Protein AF-A0A6V8CB81-F1 (afdb_monomer_lite)

Foldseek 3Di:
DPDQLVVVVVVVVVVVVVVCQQQDPPHVNDVADAAAEEEACAQRDDPPVSVLRRNVCLVVCCVPPPVSPPPPRYDYDYPPDVVSVVVVVVVSVD

Sequence (94 aa):
MNSGSEGMTVGMRICDVNALHMTGPGGRHEGKPTRMLAIERAFHGRTDRPAQISHSCKDGYDRNLNTFQGRENLALIPANDVDALRAAFAQADA

Structure (mmCIF, N/CA/C/O backbone):
data_AF-A0A6V8CB81-F1
#
_entry.id   AF-A0A6V8CB81-F1
#
loop_
_atom_site.group_PDB
_atom_site.id
_atom_site.type_symbol
_atom_site.label_atom_id
_atom_site.label_alt_id
_atom_site.label_comp_id
_atom_site.label_asym_id
_atom_site.label_entity_id
_atom_site.label_seq_id
_atom_site.pdbx_PDB_ins_code
_atom_site.Cartn_x
_atom_site.Cartn_y
_atom_site.Cartn_z
_atom_site.occupancy
_atom_site.B_iso_or_equiv
_atom_site.auth_seq_id
_atom_site.auth_comp_id
_atom_site.auth_asym_id
_atom_site.auth_atom_id
_atom_site.pdbx_PDB_model_num
ATOM 1 N N . MET A 1 1 ? 4.853 20.205 -2.884 1.00 86.12 1 MET A N 1
ATOM 2 C CA . MET A 1 1 ? 5.130 18.798 -3.236 1.00 86.12 1 MET A CA 1
ATOM 3 C C . MET A 1 1 ? 6.077 18.850 -4.401 1.00 86.12 1 MET A C 1
ATOM 5 O O . MET A 1 1 ? 5.743 19.469 -5.400 1.00 86.12 1 MET A O 1
ATOM 9 N 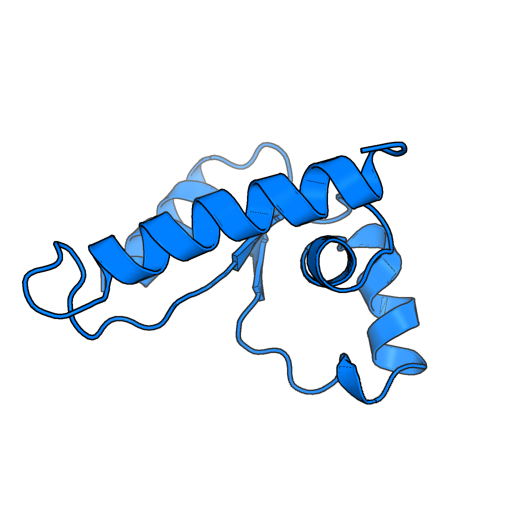N . ASN A 1 2 ? 7.260 18.292 -4.221 1.00 96.50 2 ASN A N 1
ATOM 10 C CA . ASN A 1 2 ? 8.449 18.552 -5.023 1.00 96.50 2 ASN A CA 1
ATOM 11 C C . ASN A 1 2 ? 8.951 17.272 -5.718 1.00 96.50 2 ASN A C 1
ATOM 13 O O . ASN A 1 2 ? 9.927 17.315 -6.458 1.00 96.50 2 ASN A O 1
ATOM 17 N N . SER A 1 3 ? 8.300 16.124 -5.487 1.00 97.75 3 SER A N 1
ATOM 18 C CA . SER A 1 3 ? 8.608 14.849 -6.144 1.00 97.75 3 SER A CA 1
ATOM 19 C C . SER A 1 3 ? 7.379 13.942 -6.262 1.00 97.75 3 SER A C 1
ATOM 21 O O . SER A 1 3 ? 6.389 14.121 -5.550 1.00 97.75 3 SER A O 1
ATOM 23 N N . GLY A 1 4 ? 7.461 12.912 -7.112 1.00 97.50 4 GLY A N 1
ATOM 24 C CA . GLY A 1 4 ? 6.415 11.885 -7.219 1.00 97.50 4 GLY A CA 1
ATOM 25 C C . GLY A 1 4 ? 6.203 11.088 -5.925 1.00 97.50 4 GLY A C 1
ATOM 26 O O . GLY A 1 4 ? 5.071 10.747 -5.594 1.00 97.50 4 GLY A O 1
ATOM 27 N N . SER A 1 5 ? 7.263 10.859 -5.141 1.00 97.19 5 SER A N 1
ATOM 28 C CA . SER A 1 5 ? 7.160 10.165 -3.848 1.00 97.19 5 SER A CA 1
ATOM 29 C C . SER A 1 5 ? 6.443 11.026 -2.801 1.00 97.19 5 SER A C 1
ATOM 31 O O . SER A 1 5 ? 5.606 10.539 -2.043 1.00 97.19 5 SER A O 1
ATOM 33 N N . GLU A 1 6 ? 6.706 12.333 -2.779 1.00 97.75 6 GLU A N 1
ATOM 34 C CA . GLU A 1 6 ? 5.912 13.257 -1.962 1.00 97.75 6 GLU A CA 1
ATOM 35 C C . GLU A 1 6 ? 4.458 13.273 -2.451 1.00 97.75 6 GLU A C 1
ATOM 37 O O . GLU A 1 6 ? 3.558 13.098 -1.633 1.00 97.75 6 GLU A O 1
ATOM 42 N N . GLY A 1 7 ? 4.259 13.331 -3.779 1.00 97.94 7 GLY A N 1
ATOM 43 C CA . GLY A 1 7 ? 3.023 13.019 -4.518 1.00 97.94 7 GLY A CA 1
ATOM 44 C C . GLY A 1 7 ? 2.175 11.937 -3.861 1.00 97.94 7 GLY A C 1
ATOM 45 O O . GLY A 1 7 ? 1.092 12.179 -3.321 1.00 97.94 7 GLY A O 1
ATOM 46 N N . MET A 1 8 ? 2.731 10.732 -3.867 1.00 97.75 8 MET A N 1
ATOM 47 C CA . MET A 1 8 ? 2.088 9.546 -3.322 1.00 97.75 8 MET A CA 1
ATOM 48 C C . MET A 1 8 ? 1.894 9.617 -1.807 1.00 97.75 8 MET A C 1
ATOM 50 O O . MET A 1 8 ? 0.908 9.093 -1.299 1.00 97.75 8 MET A O 1
ATOM 54 N N . THR A 1 9 ? 2.766 10.312 -1.074 1.00 97.31 9 THR A N 1
ATOM 55 C CA . THR A 1 9 ? 2.608 10.491 0.377 1.00 97.31 9 THR A CA 1
ATOM 56 C C . THR A 1 9 ? 1.318 11.245 0.710 1.00 97.31 9 THR A C 1
ATOM 58 O O . THR A 1 9 ? 0.596 10.837 1.620 1.00 97.31 9 THR A O 1
ATOM 61 N N . VAL A 1 10 ? 0.989 12.313 -0.026 1.00 97.81 10 VAL A N 1
ATOM 62 C CA . VAL A 1 10 ? -0.281 13.035 0.173 1.00 97.81 10 VAL A CA 1
ATOM 63 C C . VAL A 1 10 ? -1.466 12.238 -0.354 1.00 97.81 10 VAL A C 1
ATOM 65 O O . VAL A 1 10 ? -2.463 12.141 0.355 1.00 97.81 10 VAL A O 1
ATOM 68 N N . GLY A 1 11 ? -1.353 11.614 -1.531 1.00 97.50 11 GLY A N 1
ATOM 69 C CA . GLY A 1 11 ? -2.423 10.768 -2.072 1.00 97.50 11 GLY A CA 1
ATOM 70 C C . GLY A 1 11 ? -2.843 9.672 -1.089 1.00 97.50 11 GLY A C 1
ATOM 71 O O . GLY A 1 11 ? -4.023 9.518 -0.792 1.00 97.50 11 GLY A O 1
ATOM 72 N N . MET A 1 12 ? -1.871 8.992 -0.476 1.00 97.25 12 MET A N 1
ATOM 73 C CA . MET A 1 12 ? -2.144 7.975 0.541 1.00 97.25 12 MET A CA 1
ATOM 74 C C . MET A 1 12 ? -2.789 8.547 1.807 1.00 97.25 12 MET A C 1
ATOM 76 O O . MET A 1 12 ? -3.623 7.870 2.393 1.00 97.25 12 MET A O 1
ATOM 80 N N . ARG A 1 13 ? -2.459 9.776 2.230 1.00 97.44 13 ARG A N 1
ATOM 81 C CA . ARG A 1 13 ? -3.139 10.427 3.370 1.00 97.44 13 ARG A CA 1
ATOM 82 C C . ARG A 1 13 ? -4.601 10.738 3.061 1.00 97.44 13 ARG A C 1
ATOM 84 O O . ARG A 1 13 ? -5.446 10.553 3.925 1.00 97.44 13 ARG A O 1
ATOM 91 N N . ILE A 1 14 ? -4.901 11.178 1.840 1.00 98.25 14 ILE A N 1
ATOM 92 C CA . ILE A 1 14 ? -6.282 11.419 1.403 1.00 98.25 14 ILE A CA 1
ATOM 93 C C . ILE A 1 14 ? -7.072 10.101 1.411 1.00 98.25 14 ILE A C 1
ATOM 95 O O . ILE A 1 14 ? -8.170 10.051 1.962 1.00 98.25 14 ILE A O 1
ATOM 99 N N . CYS A 1 15 ? -6.494 9.019 0.878 1.00 97.62 15 CYS A N 1
ATOM 100 C CA . CYS A 1 15 ? -7.111 7.691 0.935 1.00 97.62 15 CYS A CA 1
ATOM 101 C C . CYS A 1 15 ? -7.323 7.203 2.377 1.00 97.62 15 CYS A C 1
ATOM 103 O O . CYS A 1 15 ? -8.354 6.604 2.664 1.00 97.62 15 CYS A O 1
ATOM 105 N N . ASP A 1 16 ? -6.381 7.477 3.281 1.00 97.12 16 ASP A N 1
ATOM 106 C CA . ASP A 1 16 ? -6.451 7.080 4.694 1.00 97.12 16 ASP A CA 1
ATOM 107 C C . ASP A 1 16 ? -7.566 7.816 5.456 1.00 97.12 16 ASP A C 1
ATOM 109 O O . ASP A 1 16 ? -8.284 7.207 6.243 1.00 97.12 16 ASP A O 1
ATOM 113 N N . VAL A 1 17 ? -7.789 9.105 5.161 1.00 98.38 17 VAL A N 1
ATOM 114 C CA . VAL A 1 17 ? -8.948 9.858 5.684 1.00 98.38 17 VAL A CA 1
ATOM 115 C C . VAL A 1 17 ? -10.257 9.219 5.225 1.00 98.38 17 VAL A C 1
ATOM 117 O O . VAL A 1 17 ? -11.173 9.037 6.025 1.00 98.38 17 VAL A O 1
ATOM 120 N N . ASN A 1 18 ? -10.348 8.834 3.950 1.00 98.00 18 ASN A N 1
ATOM 121 C CA . ASN A 1 18 ? -11.531 8.136 3.461 1.00 98.00 18 ASN A CA 1
ATOM 122 C C . ASN A 1 18 ? -11.693 6.761 4.127 1.00 98.00 18 ASN A C 1
ATOM 124 O O . ASN A 1 18 ? -12.801 6.407 4.512 1.00 98.00 18 ASN A O 1
ATOM 128 N N . ALA A 1 19 ? -10.606 6.006 4.307 1.00 97.12 19 ALA A N 1
ATOM 129 C CA . ALA A 1 19 ? -10.645 4.727 5.008 1.00 97.12 19 ALA A CA 1
ATOM 130 C C . ALA A 1 19 ? -11.195 4.890 6.433 1.00 97.12 19 ALA A C 1
ATOM 132 O O . ALA A 1 19 ? -12.103 4.152 6.797 1.00 97.12 19 ALA A O 1
ATOM 133 N N . LEU A 1 20 ? -10.746 5.906 7.182 1.00 97.81 20 LEU A N 1
ATOM 134 C CA . LEU A 1 20 ? -11.269 6.227 8.514 1.00 97.81 20 LEU A CA 1
ATOM 135 C C . LEU A 1 20 ? -12.782 6.484 8.506 1.00 97.81 20 LEU A C 1
ATOM 137 O O . LEU A 1 20 ? -13.490 5.968 9.365 1.00 97.81 20 LEU A O 1
ATOM 141 N N . HIS A 1 21 ? -13.297 7.262 7.550 1.00 98.38 21 HIS A N 1
ATOM 142 C CA . HIS A 1 21 ? -14.742 7.503 7.450 1.00 98.38 21 HIS A CA 1
ATOM 143 C C . HIS A 1 21 ? -15.525 6.236 7.090 1.00 98.38 21 HIS A C 1
ATOM 145 O O . HIS A 1 21 ? -16.656 6.058 7.533 1.00 98.38 21 HIS A O 1
ATOM 151 N N . MET A 1 22 ? -14.936 5.357 6.279 1.00 98.00 22 MET A N 1
ATOM 152 C CA . MET A 1 22 ? -15.591 4.131 5.838 1.00 98.00 22 MET A CA 1
ATOM 153 C C . MET A 1 22 ? -15.589 3.046 6.916 1.00 98.00 22 MET A C 1
ATOM 155 O O . MET A 1 22 ? -16.571 2.313 6.996 1.00 98.00 22 MET A O 1
ATOM 159 N N . THR A 1 23 ? -14.526 2.930 7.718 1.00 97.50 23 THR A N 1
ATOM 160 C CA . THR A 1 23 ? -14.367 1.871 8.734 1.00 97.50 23 THR A CA 1
ATOM 161 C C . THR A 1 23 ? -14.625 2.322 10.171 1.00 97.50 23 THR A C 1
ATOM 163 O O . THR A 1 23 ? -14.710 1.485 11.072 1.00 97.50 23 THR A O 1
ATOM 166 N N . GLY A 1 24 ? -14.767 3.628 10.406 1.00 97.69 24 GLY A N 1
ATOM 167 C CA . GLY A 1 24 ? -15.143 4.192 11.699 1.00 97.69 24 GLY A CA 1
ATOM 168 C C . GLY A 1 24 ? -16.630 4.010 12.044 1.00 97.69 24 GLY A C 1
ATOM 169 O O . GLY A 1 24 ? -17.397 3.484 11.235 1.00 97.69 24 GLY A O 1
ATOM 170 N N . PRO A 1 25 ? -17.051 4.464 13.241 1.00 98.19 25 PRO A N 1
ATOM 171 C CA . PRO A 1 25 ? -18.438 4.372 13.696 1.00 98.19 25 PRO A CA 1
ATOM 172 C C . PRO A 1 25 ? -19.431 5.022 12.721 1.00 98.19 25 PRO A C 1
ATOM 174 O O . PRO A 1 25 ? -19.238 6.162 12.301 1.00 98.19 25 PRO A O 1
ATOM 177 N N . GLY A 1 26 ? -20.500 4.307 12.376 1.00 97.62 26 GLY A N 1
ATOM 178 C CA . GLY A 1 26 ? -21.506 4.691 11.383 1.00 97.62 26 GLY A CA 1
ATOM 179 C C . GLY A 1 26 ? -21.058 4.546 9.922 1.00 97.62 26 GLY A C 1
ATOM 180 O O . GLY A 1 26 ? -21.826 4.878 9.017 1.00 97.62 26 GLY A O 1
ATOM 181 N N . GLY A 1 27 ? -19.829 4.085 9.671 1.00 97.75 27 GLY A N 1
ATOM 182 C CA . GLY A 1 27 ? -19.269 3.897 8.337 1.00 97.75 27 GLY A CA 1
ATOM 183 C C . GLY A 1 27 ? -19.789 2.637 7.642 1.00 97.75 27 GLY A C 1
ATOM 184 O O . GLY A 1 27 ? -20.174 1.656 8.273 1.00 97.75 27 GLY A O 1
ATOM 185 N N . ARG A 1 28 ? -19.763 2.623 6.302 1.00 96.94 28 ARG A N 1
ATOM 186 C CA . ARG A 1 28 ? -20.234 1.477 5.491 1.00 96.94 28 ARG A CA 1
ATOM 187 C C . ARG A 1 28 ? -19.528 0.154 5.832 1.00 96.94 28 ARG A C 1
ATOM 189 O O . ARG A 1 28 ? -20.110 -0.912 5.656 1.00 96.94 28 ARG A O 1
ATOM 196 N N . HIS A 1 29 ? -18.277 0.230 6.265 1.00 96.88 29 HIS A N 1
ATOM 197 C CA . HIS A 1 29 ? -17.412 -0.893 6.612 1.00 96.88 29 HIS A CA 1
ATOM 198 C C . HIS A 1 29 ? -16.986 -0.814 8.086 1.00 96.88 29 HIS A C 1
ATOM 200 O O . HIS A 1 29 ? -15.850 -1.157 8.414 1.00 96.88 29 HIS A O 1
ATOM 206 N N . GLU A 1 30 ? -17.867 -0.311 8.959 1.00 97.69 30 GLU A N 1
ATOM 207 C CA . GLU A 1 30 ? -17.592 -0.129 10.385 1.00 97.69 30 GLU A CA 1
ATOM 208 C C . GLU A 1 30 ? -16.950 -1.375 11.018 1.00 97.69 30 GLU A C 1
ATOM 210 O O . GLU A 1 30 ? -17.406 -2.504 10.830 1.00 97.69 30 GLU A O 1
ATOM 215 N N . GLY A 1 31 ? -15.859 -1.162 11.758 1.00 96.31 31 GLY A N 1
ATOM 216 C CA . GLY A 1 31 ? -15.141 -2.214 12.480 1.00 96.31 31 GLY A CA 1
ATOM 217 C C . GLY A 1 31 ? -14.207 -3.074 11.621 1.00 96.31 31 GLY A C 1
ATOM 218 O O . GLY A 1 31 ? -13.440 -3.864 12.173 1.00 96.31 31 GLY A O 1
ATOM 219 N N . LYS A 1 32 ? -14.211 -2.919 10.291 1.00 95.69 32 LYS A N 1
ATOM 220 C CA . LYS A 1 32 ? -13.288 -3.649 9.413 1.00 95.69 32 LYS A CA 1
ATOM 221 C C . LYS A 1 32 ? -11.861 -3.088 9.476 1.00 95.69 32 LYS A C 1
ATOM 223 O O . LYS A 1 32 ? -11.678 -1.876 9.615 1.00 95.69 32 LYS A O 1
ATOM 228 N N . PRO A 1 33 ? -10.825 -3.937 9.333 1.00 94.06 33 PRO A N 1
ATOM 229 C CA . PRO A 1 33 ? -9.441 -3.479 9.325 1.00 94.06 33 PRO A CA 1
ATOM 230 C C . PRO A 1 33 ? -9.100 -2.710 8.041 1.00 94.06 33 PRO A C 1
ATOM 232 O O . PRO A 1 33 ? -9.524 -3.072 6.945 1.00 94.06 33 PRO A O 1
ATOM 235 N N . THR A 1 34 ? -8.239 -1.699 8.159 1.00 93.31 34 THR A N 1
ATOM 236 C CA . THR A 1 34 ? -7.684 -0.990 6.999 1.00 93.31 34 THR A CA 1
ATOM 237 C C . THR A 1 34 ? -6.541 -1.792 6.371 1.00 93.31 34 THR A C 1
ATOM 239 O O . THR A 1 34 ? -5.604 -2.216 7.053 1.00 93.31 34 THR A O 1
ATOM 242 N N . ARG A 1 35 ? -6.586 -1.969 5.047 1.00 94.25 35 ARG A N 1
ATOM 243 C CA . ARG A 1 35 ? -5.541 -2.619 4.241 1.00 94.25 35 ARG A CA 1
ATOM 244 C C . ARG A 1 35 ? -5.137 -1.725 3.068 1.00 94.25 35 ARG A C 1
ATOM 246 O O . ARG A 1 35 ? -5.919 -0.904 2.597 1.00 94.25 35 ARG A O 1
ATOM 253 N N . MET A 1 36 ? -3.916 -1.909 2.584 1.00 95.75 36 MET A N 1
ATOM 254 C CA . MET A 1 36 ? -3.419 -1.371 1.320 1.00 95.75 36 MET A CA 1
ATOM 255 C C . MET A 1 36 ? -3.401 -2.489 0.280 1.00 95.75 36 MET A C 1
ATOM 257 O O . MET A 1 36 ? -3.075 -3.627 0.605 1.00 95.75 36 MET A O 1
ATOM 261 N N . LEU A 1 37 ? -3.703 -2.154 -0.971 1.00 96.62 37 LEU A N 1
ATOM 262 C CA . LEU A 1 37 ? -3.625 -3.062 -2.110 1.00 96.62 37 LEU A CA 1
ATOM 263 C C . LEU A 1 37 ? -2.691 -2.452 -3.155 1.00 96.62 37 LEU A C 1
ATOM 265 O O . LEU A 1 37 ? -2.838 -1.277 -3.495 1.00 96.62 37 LEU A O 1
ATOM 269 N N . ALA A 1 38 ? -1.738 -3.233 -3.654 1.00 97.56 38 ALA A N 1
ATOM 270 C CA . ALA A 1 38 ? -0.813 -2.795 -4.692 1.00 97.56 38 ALA A CA 1
ATOM 271 C C . ALA A 1 38 ? -0.595 -3.878 -5.750 1.00 97.56 38 ALA A C 1
ATOM 273 O O . ALA A 1 38 ? -0.793 -5.066 -5.506 1.00 97.56 38 ALA A O 1
ATOM 274 N N . ILE A 1 39 ? -0.165 -3.453 -6.935 1.00 98.12 39 ILE A N 1
ATOM 275 C CA . ILE A 1 39 ? 0.185 -4.370 -8.018 1.00 98.12 39 ILE A CA 1
ATOM 276 C C . ILE A 1 39 ? 1.602 -4.900 -7.789 1.00 98.12 39 ILE A C 1
ATOM 278 O O . ILE A 1 39 ? 2.524 -4.161 -7.423 1.00 98.12 39 ILE A O 1
ATOM 282 N N . GLU A 1 40 ? 1.799 -6.186 -8.042 1.00 97.75 40 GLU A N 1
ATOM 283 C CA . GLU A 1 40 ? 3.117 -6.798 -8.046 1.00 97.75 40 GLU A CA 1
ATOM 284 C C . GLU A 1 40 ? 4.073 -6.073 -9.003 1.00 97.75 40 GLU A C 1
ATOM 286 O O . GLU A 1 40 ? 3.754 -5.714 -10.133 1.00 97.75 40 GLU A O 1
ATOM 291 N N . ARG A 1 41 ? 5.299 -5.875 -8.523 1.00 97.00 41 ARG A N 1
ATOM 292 C CA . ARG A 1 41 ? 6.412 -5.177 -9.194 1.00 97.00 41 ARG A CA 1
ATOM 293 C C . ARG A 1 41 ? 6.172 -3.680 -9.426 1.00 97.00 41 ARG A C 1
ATOM 295 O O . ARG A 1 41 ? 7.020 -3.034 -10.037 1.00 97.00 41 ARG A O 1
ATOM 302 N N . ALA A 1 42 ? 5.100 -3.100 -8.884 1.00 97.50 42 ALA A N 1
ATOM 303 C CA . ALA A 1 42 ? 4.874 -1.661 -8.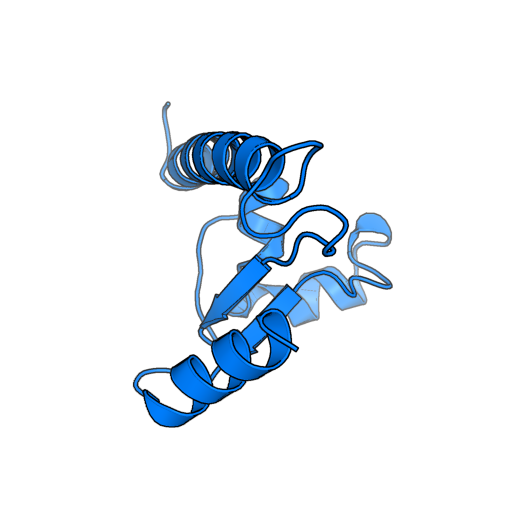940 1.00 97.50 42 ALA A CA 1
ATOM 304 C C . ALA A 1 42 ? 5.939 -0.860 -8.164 1.00 97.50 42 ALA A C 1
ATOM 306 O O . ALA A 1 42 ? 6.613 -1.358 -7.250 1.00 97.50 42 ALA A O 1
ATOM 307 N N . PHE A 1 43 ? 6.080 0.413 -8.533 1.00 98.00 43 PHE A N 1
ATOM 308 C CA . PHE A 1 43 ? 6.930 1.392 -7.861 1.00 98.00 43 PHE A CA 1
ATOM 309 C C . PHE A 1 43 ? 6.152 2.694 -7.659 1.00 98.00 43 PHE A C 1
ATOM 311 O O . PHE A 1 43 ? 5.733 3.323 -8.627 1.00 98.00 43 PHE A O 1
ATOM 318 N N . HIS A 1 44 ? 5.985 3.108 -6.403 1.00 97.56 44 HIS A N 1
ATOM 319 C CA . HIS A 1 44 ? 5.229 4.306 -6.019 1.00 97.56 44 HIS A CA 1
ATOM 320 C C . HIS A 1 44 ? 6.086 5.360 -5.302 1.00 97.56 44 HIS A C 1
ATOM 322 O O . HIS A 1 44 ? 5.591 6.425 -4.943 1.00 97.56 44 HIS A O 1
ATOM 328 N N . GLY A 1 45 ? 7.379 5.099 -5.116 1.00 97.62 45 GLY A N 1
ATOM 329 C CA . GLY A 1 45 ? 8.305 5.998 -4.434 1.00 97.62 45 GLY A CA 1
ATOM 330 C C . GLY A 1 45 ? 8.965 5.346 -3.223 1.00 97.62 45 GLY A C 1
ATOM 331 O O . GLY A 1 45 ? 8.751 4.174 -2.931 1.00 97.62 45 GLY A O 1
ATOM 332 N N . ARG A 1 46 ? 9.819 6.110 -2.539 1.00 96.69 46 ARG A N 1
ATOM 333 C CA . ARG A 1 46 ? 10.677 5.611 -1.447 1.00 96.69 46 ARG A CA 1
ATOM 334 C C . ARG A 1 46 ? 10.553 6.392 -0.143 1.00 96.69 46 ARG A C 1
ATOM 336 O O . ARG A 1 46 ? 11.190 6.030 0.838 1.00 96.69 46 ARG A O 1
ATOM 343 N N . THR A 1 47 ? 9.756 7.458 -0.118 1.00 95.50 47 THR A N 1
ATOM 344 C CA . THR A 1 47 ? 9.314 8.043 1.153 1.00 95.50 47 THR A CA 1
ATOM 345 C C . THR A 1 47 ? 8.485 7.006 1.909 1.00 95.50 47 THR A C 1
ATOM 347 O O . THR A 1 47 ? 7.896 6.119 1.293 1.00 95.50 47 THR A O 1
ATOM 350 N N . ASP A 1 48 ? 8.451 7.111 3.236 1.00 92.56 48 ASP A N 1
ATOM 351 C CA . ASP A 1 48 ? 7.983 6.036 4.120 1.00 92.56 48 ASP A CA 1
ATOM 352 C C . ASP A 1 48 ? 6.625 5.431 3.713 1.00 92.56 48 ASP A C 1
ATOM 354 O O . ASP A 1 48 ? 6.534 4.231 3.475 1.00 92.56 48 ASP A O 1
ATOM 358 N N . ARG A 1 49 ? 5.588 6.256 3.501 1.00 93.25 49 ARG A N 1
ATOM 359 C CA . ARG A 1 49 ? 4.264 5.767 3.073 1.00 93.25 49 ARG A CA 1
ATOM 360 C C . ARG A 1 49 ? 4.270 5.106 1.682 1.0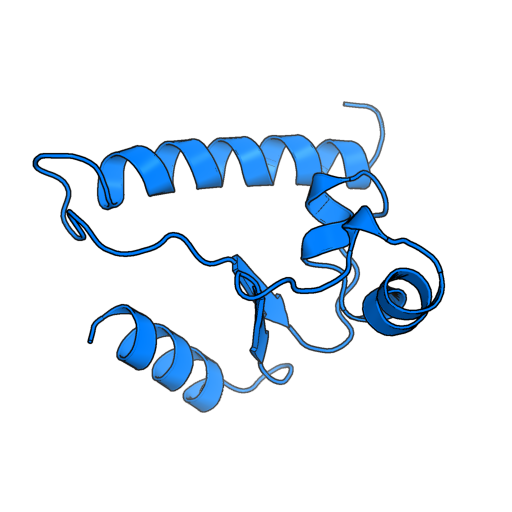0 93.25 49 ARG A C 1
ATOM 362 O O . ARG A 1 49 ? 3.850 3.957 1.591 1.00 93.25 49 ARG A O 1
ATOM 369 N N . PRO A 1 50 ? 4.754 5.749 0.604 1.00 96.50 50 PRO A N 1
ATOM 370 C CA . PRO A 1 50 ? 4.830 5.106 -0.713 1.00 96.50 50 PRO A CA 1
ATOM 371 C C . PRO A 1 50 ? 5.714 3.858 -0.777 1.00 96.50 50 PRO A C 1
ATOM 373 O O . PRO A 1 50 ? 5.446 2.951 -1.570 1.00 96.50 50 PRO A O 1
ATOM 376 N N . ALA A 1 51 ? 6.744 3.776 0.068 1.00 96.19 51 ALA A N 1
ATOM 377 C CA . ALA A 1 51 ? 7.567 2.580 0.196 1.00 96.19 51 ALA A CA 1
ATOM 378 C C . ALA A 1 51 ? 6.749 1.374 0.693 1.00 96.19 51 ALA A C 1
ATOM 380 O O . ALA A 1 51 ? 7.070 0.237 0.342 1.00 96.19 51 ALA A O 1
ATOM 381 N N . GLN A 1 52 ? 5.652 1.602 1.430 1.00 94.38 52 GLN A N 1
ATOM 382 C CA . GLN A 1 52 ? 4.779 0.525 1.900 1.00 94.38 52 GLN A CA 1
ATOM 383 C C . GLN A 1 52 ? 4.087 -0.237 0.767 1.00 94.38 52 GLN A C 1
ATOM 385 O O . GLN A 1 52 ? 3.852 -1.429 0.915 1.00 94.38 52 GLN A O 1
ATOM 390 N N . ILE A 1 53 ? 3.806 0.416 -0.365 1.00 96.19 53 ILE A N 1
ATOM 391 C CA . ILE A 1 53 ? 3.111 -0.181 -1.521 1.00 96.19 53 ILE A CA 1
ATOM 392 C C . ILE A 1 53 ? 4.034 -0.417 -2.729 1.00 96.19 53 ILE A C 1
ATOM 394 O O . ILE A 1 53 ? 3.590 -0.869 -3.781 1.00 96.19 53 ILE A O 1
ATOM 398 N N . SER A 1 54 ? 5.331 -0.121 -2.609 1.00 97.31 54 SER A N 1
ATOM 399 C CA . SER A 1 54 ? 6.299 -0.274 -3.703 1.00 97.31 54 SER A CA 1
ATOM 400 C C . SER A 1 54 ? 6.886 -1.686 -3.741 1.00 97.31 54 SER A C 1
ATOM 402 O O . SER A 1 54 ? 7.990 -1.921 -3.245 1.00 97.31 54 SER A O 1
ATOM 404 N N . HIS A 1 55 ? 6.164 -2.629 -4.357 1.00 96.62 55 HIS A N 1
ATOM 405 C CA . HIS A 1 55 ? 6.574 -4.038 -4.422 1.00 96.62 55 HIS A CA 1
ATOM 406 C C . HIS A 1 55 ? 7.981 -4.242 -5.000 1.00 96.62 55 HIS A C 1
ATOM 408 O O . HIS A 1 55 ? 8.753 -5.040 -4.483 1.00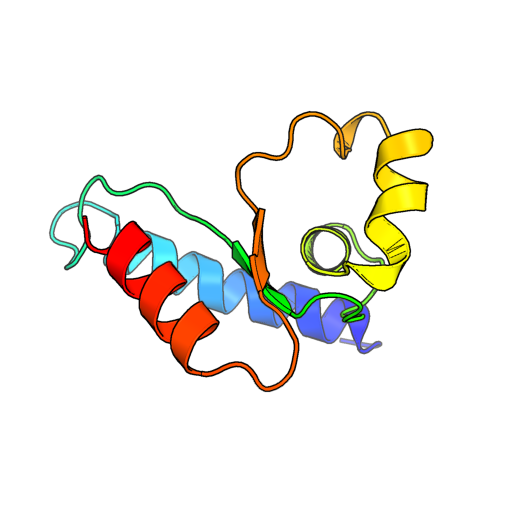 96.62 55 HIS A O 1
ATOM 414 N N . SER A 1 56 ? 8.351 -3.482 -6.033 1.00 97.12 56 SER A N 1
ATOM 415 C CA . SER A 1 56 ? 9.677 -3.571 -6.675 1.00 97.12 56 SER A CA 1
ATOM 416 C C . SER A 1 56 ? 10.865 -3.311 -5.738 1.00 97.12 56 SER A C 1
ATOM 418 O O . SER A 1 56 ? 11.988 -3.676 -6.068 1.00 97.12 56 SER A O 1
ATOM 420 N N . CYS A 1 57 ? 10.640 -2.682 -4.581 1.00 96.19 57 CYS A N 1
ATOM 421 C CA . CYS A 1 57 ? 11.667 -2.439 -3.567 1.00 96.19 57 CYS A CA 1
ATOM 422 C C . CYS A 1 57 ? 11.476 -3.302 -2.305 1.00 96.19 57 CYS A C 1
ATOM 424 O O . CYS A 1 57 ? 12.313 -3.240 -1.401 1.00 96.19 57 CYS A O 1
ATOM 426 N N . LYS A 1 58 ? 10.394 -4.094 -2.232 1.00 94.12 58 LYS A N 1
ATOM 427 C CA . LYS A 1 58 ? 9.946 -4.788 -1.018 1.00 94.12 58 LYS A CA 1
ATOM 428 C C . LYS A 1 58 ? 11.011 -5.729 -0.467 1.00 94.12 58 LYS A C 1
ATOM 430 O O . LYS A 1 58 ? 11.346 -5.598 0.701 1.00 94.12 58 LYS A O 1
ATOM 435 N N . ASP A 1 59 ? 11.606 -6.578 -1.304 1.00 94.12 59 ASP A N 1
ATOM 436 C CA . ASP A 1 59 ? 12.628 -7.548 -0.878 1.00 94.12 59 ASP A CA 1
ATOM 437 C C . ASP A 1 59 ? 13.844 -6.876 -0.226 1.00 94.12 59 ASP A C 1
ATOM 439 O O . ASP A 1 59 ? 14.409 -7.373 0.748 1.00 94.12 59 ASP A O 1
ATOM 443 N N . GLY A 1 60 ? 14.254 -5.721 -0.757 1.00 95.44 60 GLY A N 1
ATOM 444 C CA . GLY A 1 60 ? 15.342 -4.933 -0.188 1.00 95.44 60 GLY A CA 1
ATOM 445 C C . GLY A 1 60 ? 14.966 -4.342 1.169 1.00 95.44 60 GLY A C 1
ATOM 446 O O . GLY A 1 60 ? 15.782 -4.360 2.090 1.00 95.44 60 GLY A O 1
ATOM 447 N N . TYR A 1 61 ? 13.736 -3.852 1.313 1.00 95.06 61 TYR A N 1
ATOM 448 C CA . TYR A 1 61 ? 13.240 -3.304 2.574 1.00 95.06 61 TYR A CA 1
ATOM 449 C C . TYR A 1 61 ? 13.043 -4.385 3.632 1.00 95.06 61 TYR A C 1
ATOM 451 O O . TYR A 1 61 ? 13.547 -4.238 4.740 1.00 95.06 61 TYR A O 1
ATOM 459 N N . ASP A 1 62 ? 12.413 -5.499 3.276 1.00 93.06 62 ASP A N 1
ATOM 460 C CA . ASP A 1 62 ? 12.207 -6.636 4.170 1.00 93.06 62 ASP A CA 1
ATOM 461 C C . ASP A 1 62 ? 13.531 -7.279 4.596 1.00 93.06 62 ASP A C 1
ATOM 463 O O . ASP A 1 62 ? 13.613 -7.874 5.658 1.00 93.06 62 ASP A O 1
ATOM 467 N N . ARG A 1 63 ? 14.602 -7.186 3.805 1.00 95.38 63 ARG A N 1
ATOM 468 C CA . ARG A 1 63 ? 15.905 -7.716 4.229 1.00 95.38 63 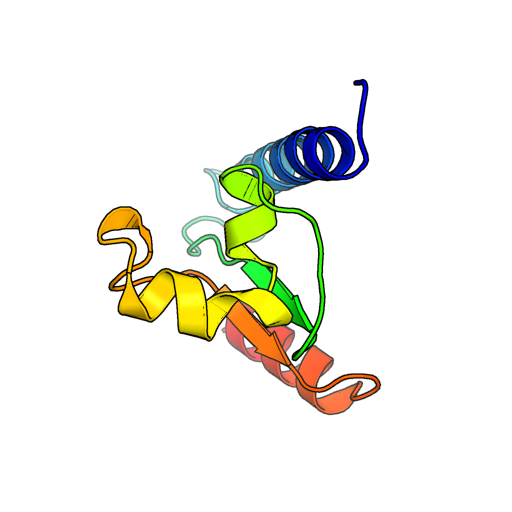ARG A CA 1
ATOM 469 C C . ARG A 1 63 ? 16.643 -6.781 5.184 1.00 95.38 63 ARG A C 1
ATOM 471 O O . ARG A 1 63 ? 17.370 -7.254 6.050 1.00 95.38 63 ARG A O 1
ATOM 478 N N . ASN A 1 64 ? 16.512 -5.469 4.989 1.00 96.69 64 ASN A N 1
ATOM 479 C CA . ASN A 1 64 ? 17.444 -4.501 5.575 1.00 96.69 64 ASN A CA 1
ATOM 480 C C . ASN A 1 64 ? 16.799 -3.506 6.554 1.00 96.69 64 ASN A C 1
ATOM 482 O O . ASN A 1 64 ? 17.530 -2.820 7.263 1.00 96.69 64 ASN A O 1
ATOM 486 N N . LEU A 1 65 ? 15.466 -3.389 6.607 1.00 95.00 65 LEU A N 1
ATOM 487 C CA . LEU A 1 65 ? 14.764 -2.373 7.397 1.00 95.00 65 LEU A CA 1
ATOM 488 C C . LEU A 1 65 ? 13.810 -3.023 8.404 1.00 95.00 65 LEU A C 1
ATOM 490 O O . LEU A 1 65 ? 12.790 -3.602 8.038 1.00 95.00 65 LEU A O 1
ATOM 494 N N . ASN A 1 66 ? 14.105 -2.876 9.699 1.00 94.12 66 ASN A N 1
ATOM 495 C CA . ASN A 1 66 ? 13.289 -3.478 10.758 1.00 94.12 66 ASN A CA 1
ATOM 496 C C . ASN A 1 66 ? 11.841 -2.949 10.776 1.00 94.12 66 ASN A C 1
ATOM 498 O O . ASN A 1 66 ? 10.908 -3.687 11.065 1.00 94.12 66 ASN A O 1
ATOM 502 N N . THR A 1 67 ? 11.632 -1.682 10.410 1.00 90.81 67 THR A N 1
ATOM 503 C CA . THR A 1 67 ? 10.297 -1.059 10.350 1.00 90.81 67 THR A CA 1
ATOM 504 C C . THR A 1 67 ? 9.420 -1.589 9.210 1.00 90.81 67 THR A C 1
ATOM 506 O O . THR A 1 67 ? 8.230 -1.290 9.170 1.00 90.81 67 THR A O 1
ATOM 509 N N . PHE A 1 68 ? 9.988 -2.373 8.288 1.00 92.25 68 PHE A N 1
ATOM 510 C CA . PHE A 1 68 ? 9.273 -3.015 7.183 1.00 92.25 68 PHE A CA 1
ATOM 511 C C . PHE A 1 68 ? 8.956 -4.497 7.464 1.00 92.25 68 PHE A C 1
ATOM 513 O O . PHE A 1 68 ? 8.296 -5.144 6.648 1.00 92.25 68 PHE A O 1
ATOM 520 N N . GLN A 1 69 ? 9.379 -5.034 8.611 1.00 87.56 69 GLN A N 1
ATOM 521 C CA . GLN A 1 69 ? 9.069 -6.403 9.034 1.00 87.56 69 GLN A CA 1
ATOM 522 C C . GLN A 1 69 ? 7.604 -6.547 9.460 1.00 87.56 69 GLN A C 1
ATOM 524 O O . GLN A 1 69 ? 6.993 -5.589 9.928 1.00 87.56 69 GLN A O 1
ATOM 529 N N . GLY A 1 70 ? 7.043 -7.755 9.332 1.00 82.12 70 GLY A N 1
ATOM 530 C CA . GLY A 1 70 ? 5.729 -8.095 9.905 1.00 82.12 70 GLY A CA 1
ATOM 531 C C . GLY A 1 70 ? 4.547 -7.290 9.349 1.00 82.12 70 GLY A C 1
ATOM 532 O O . GLY A 1 70 ? 3.535 -7.118 10.022 1.00 82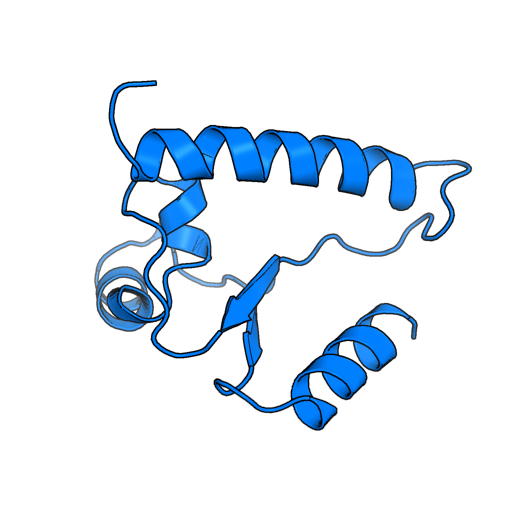.12 70 GLY A O 1
ATOM 533 N N . ARG A 1 71 ? 4.669 -6.751 8.131 1.00 84.69 71 ARG A N 1
ATOM 534 C CA . ARG A 1 71 ? 3.612 -5.949 7.505 1.00 84.69 71 ARG A CA 1
ATOM 535 C C . ARG A 1 71 ? 2.493 -6.835 6.975 1.00 84.69 71 ARG A C 1
ATOM 537 O O . ARG A 1 71 ? 2.566 -7.342 5.862 1.00 84.69 71 ARG A O 1
ATOM 544 N N . GLU A 1 72 ? 1.433 -6.960 7.761 1.00 86.50 72 GLU A N 1
ATOM 545 C CA . GLU A 1 72 ? 0.215 -7.694 7.385 1.00 86.50 72 GLU A CA 1
ATOM 546 C C . GLU A 1 72 ? -0.832 -6.811 6.686 1.00 86.50 72 GLU A C 1
ATOM 548 O O . GLU A 1 72 ? -1.899 -7.271 6.288 1.00 86.50 72 GLU A O 1
ATOM 553 N N . ASN A 1 73 ? -0.561 -5.513 6.560 1.00 88.94 73 ASN A N 1
ATOM 554 C CA . ASN A 1 73 ? -1.500 -4.531 6.028 1.00 88.94 73 ASN A CA 1
ATOM 555 C C . ASN A 1 73 ? -1.403 -4.322 4.509 1.00 88.94 73 ASN A C 1
ATOM 557 O O . ASN A 1 73 ? -2.110 -3.455 4.002 1.00 88.94 73 ASN A O 1
ATOM 561 N N . LEU A 1 74 ? -0.568 -5.080 3.791 1.00 94.38 74 LEU A N 1
ATOM 562 C CA . LEU A 1 74 ? -0.401 -4.992 2.338 1.00 94.38 74 LEU A CA 1
ATOM 563 C C . LEU A 1 74 ? -0.870 -6.278 1.650 1.00 94.38 74 LEU A C 1
ATOM 565 O O . LEU A 1 74 ? -0.292 -7.340 1.863 1.00 94.38 74 LEU A O 1
ATOM 569 N N . ALA A 1 75 ? -1.851 -6.153 0.763 1.00 95.81 75 ALA A N 1
ATOM 570 C CA . ALA A 1 75 ? -2.201 -7.158 -0.229 1.00 95.81 75 ALA A CA 1
ATOM 571 C C . ALA A 1 75 ? -1.528 -6.833 -1.572 1.00 95.81 75 ALA A C 1
ATOM 573 O O . ALA A 1 75 ? -1.399 -5.664 -1.955 1.00 95.81 75 ALA A O 1
ATOM 574 N N . LEU A 1 76 ? -1.109 -7.872 -2.291 1.00 97.06 76 LEU A N 1
ATOM 575 C CA . LEU A 1 76 ? -0.487 -7.775 -3.608 1.00 97.06 76 LEU A CA 1
ATOM 576 C C . LEU A 1 76 ? -1.304 -8.576 -4.615 1.00 97.06 76 LEU A C 1
ATOM 578 O O . LEU A 1 76 ? -1.754 -9.674 -4.296 1.00 97.06 76 LEU A O 1
ATOM 582 N N . ILE A 1 77 ? -1.491 -8.020 -5.809 1.00 98.31 77 ILE A N 1
ATOM 583 C CA . ILE A 1 77 ? -2.170 -8.698 -6.919 1.00 98.31 77 ILE A CA 1
ATOM 584 C C . ILE A 1 77 ? -1.331 -8.641 -8.200 1.00 98.31 77 ILE A C 1
ATOM 586 O O . ILE A 1 77 ? -0.593 -7.666 -8.400 1.00 98.31 77 ILE A O 1
ATOM 590 N N . PRO A 1 78 ? -1.458 -9.629 -9.101 1.00 98.44 78 PRO A N 1
ATOM 591 C CA . PRO A 1 78 ? -0.789 -9.596 -10.394 1.00 98.44 78 PRO A CA 1
ATOM 592 C C . PRO A 1 78 ? -1.209 -8.387 -11.239 1.00 98.44 78 PRO A C 1
ATOM 594 O O . PRO A 1 78 ? -2.333 -7.885 -11.162 1.00 98.44 78 PRO A O 1
ATOM 597 N N . ALA A 1 79 ? -0.295 -7.920 -12.088 1.00 97.44 79 ALA A N 1
ATOM 598 C CA . ALA A 1 79 ? -0.604 -6.869 -13.049 1.00 97.44 79 ALA A CA 1
ATOM 599 C C . ALA A 1 79 ? -1.591 -7.377 -14.111 1.00 97.44 79 ALA A C 1
ATOM 601 O O . ALA A 1 79 ? -1.408 -8.461 -14.659 1.00 97.44 79 ALA A O 1
ATOM 602 N N . ASN A 1 80 ? -2.580 -6.548 -14.455 1.00 97.31 80 ASN A N 1
ATOM 603 C CA . ASN A 1 80 ? -3.600 -6.833 -15.473 1.00 97.31 80 ASN A CA 1
ATOM 604 C C . ASN A 1 80 ? -4.493 -8.054 -15.178 1.00 97.31 80 ASN A C 1
ATOM 606 O O . ASN A 1 80 ? -5.064 -8.625 -16.105 1.00 97.31 80 ASN A O 1
ATOM 610 N N . ASP A 1 81 ? -4.654 -8.420 -13.906 1.00 98.31 81 ASP A N 1
ATOM 611 C CA . ASP A 1 81 ? -5.553 -9.493 -13.479 1.00 98.31 81 ASP A CA 1
ATOM 612 C C . ASP A 1 81 ? -6.780 -8.923 -12.749 1.00 98.31 81 ASP A C 1
ATOM 614 O O . ASP A 1 81 ? -6.726 -8.492 -11.594 1.00 98.31 81 ASP A O 1
ATOM 618 N N . VAL A 1 82 ? -7.908 -8.888 -13.458 1.00 98.19 82 VAL A N 1
ATOM 619 C CA . VAL A 1 82 ? -9.172 -8.356 -12.932 1.00 98.19 82 VAL A CA 1
ATOM 620 C C . VAL A 1 82 ? -9.820 -9.324 -11.944 1.00 98.19 82 VAL A C 1
ATOM 622 O O . VAL A 1 82 ? -10.497 -8.881 -11.016 1.00 98.19 82 VAL A O 1
ATOM 625 N N . ASP A 1 83 ? -9.623 -10.629 -12.109 1.00 98.56 83 ASP A N 1
ATOM 626 C CA . ASP A 1 83 ? -10.242 -11.619 -11.233 1.00 98.56 83 ASP A CA 1
ATOM 627 C C . ASP A 1 83 ? -9.518 -11.672 -9.886 1.00 98.56 83 ASP A C 1
ATOM 629 O O . ASP A 1 83 ? -10.180 -11.699 -8.847 1.00 98.56 83 ASP A O 1
ATOM 633 N N . ALA A 1 84 ? -8.189 -11.527 -9.877 1.00 98.44 84 ALA A N 1
ATOM 634 C CA . ALA A 1 84 ? -7.424 -11.305 -8.651 1.00 98.44 84 ALA A CA 1
ATOM 635 C C . ALA A 1 84 ? -7.856 -10.019 -7.926 1.00 98.44 84 ALA A C 1
ATOM 637 O O . ALA A 1 84 ? -8.031 -10.023 -6.705 1.00 98.44 84 ALA A O 1
ATOM 638 N N . LEU A 1 85 ? -8.092 -8.926 -8.665 1.00 98.06 85 LEU A N 1
ATOM 639 C CA . LEU A 1 85 ? -8.612 -7.683 -8.088 1.00 98.06 85 LEU A CA 1
ATOM 640 C C . LEU A 1 85 ? -9.994 -7.895 -7.450 1.00 98.06 85 LEU A C 1
ATOM 642 O O . LEU A 1 85 ? -10.216 -7.482 -6.313 1.00 98.06 85 LEU A O 1
ATOM 646 N N . ARG A 1 86 ? -10.920 -8.566 -8.145 1.00 98.25 86 ARG A N 1
ATOM 647 C CA . ARG A 1 86 ? -12.253 -8.888 -7.606 1.00 98.25 86 ARG A CA 1
ATOM 648 C C . ARG A 1 86 ? -12.166 -9.763 -6.361 1.00 98.25 86 ARG A C 1
ATOM 650 O O . ARG A 1 86 ? -12.857 -9.483 -5.387 1.00 98.25 86 ARG A O 1
ATOM 657 N N . ALA A 1 87 ? -11.310 -10.783 -6.376 1.00 98.19 87 ALA A N 1
ATOM 658 C CA . ALA A 1 87 ? -11.102 -11.668 -5.236 1.00 98.19 87 ALA A CA 1
ATOM 659 C C . ALA A 1 87 ? -10.574 -10.905 -4.010 1.00 98.19 87 ALA A C 1
ATOM 661 O O . ALA A 1 87 ? -11.083 -11.103 -2.908 1.00 98.19 87 ALA A O 1
ATOM 662 N N . ALA A 1 88 ? -9.626 -9.980 -4.201 1.00 97.31 88 ALA A N 1
ATOM 663 C CA . ALA A 1 88 ? -9.109 -9.141 -3.120 1.00 97.31 88 ALA A CA 1
ATOM 664 C C . ALA A 1 88 ? -10.209 -8.274 -2.476 1.00 97.31 88 ALA A C 1
ATOM 666 O O . ALA A 1 88 ? -10.272 -8.162 -1.252 1.00 97.31 88 ALA A O 1
ATOM 667 N N . PHE A 1 89 ? -11.110 -7.697 -3.279 1.00 96.31 89 PHE A N 1
ATOM 668 C CA . PHE A 1 89 ? -12.249 -6.928 -2.761 1.00 96.31 89 PHE A CA 1
ATOM 669 C C . PHE A 1 89 ? -13.299 -7.817 -2.086 1.00 96.31 89 PHE A C 1
ATOM 671 O O . PHE A 1 89 ? -13.784 -7.463 -1.016 1.00 96.31 89 PHE A O 1
ATOM 678 N N . ALA A 1 90 ? -13.595 -8.996 -2.640 1.00 97.00 90 ALA A N 1
ATOM 679 C CA . ALA A 1 90 ? -14.497 -9.957 -2.007 1.00 97.00 90 ALA A CA 1
ATOM 680 C C . ALA A 1 90 ? -13.977 -10.410 -0.631 1.00 97.00 90 ALA A C 1
ATOM 682 O O . ALA A 1 90 ? -14.753 -10.530 0.312 1.00 97.00 90 ALA A O 1
ATOM 683 N N . GLN A 1 91 ? -12.661 -10.597 -0.490 1.00 94.62 91 GLN A N 1
ATOM 684 C CA . GLN A 1 91 ? -12.031 -10.905 0.794 1.00 94.62 91 GLN A CA 1
ATOM 685 C C . GLN A 1 91 ? -12.136 -9.743 1.794 1.00 94.62 91 GLN A C 1
ATOM 687 O O . GLN A 1 91 ? -12.284 -9.986 2.987 1.00 94.62 91 GLN A O 1
ATOM 692 N N . ALA A 1 92 ? -12.056 -8.491 1.333 1.00 94.00 92 ALA A N 1
ATOM 693 C CA . ALA A 1 92 ? -12.237 -7.316 2.188 1.00 94.00 92 ALA A CA 1
ATOM 694 C C . ALA A 1 92 ? -13.708 -7.106 2.612 1.00 94.00 92 ALA A C 1
ATOM 696 O O . ALA A 1 92 ? -13.982 -6.528 3.667 1.00 94.00 92 ALA A O 1
ATOM 697 N N . ASP A 1 93 ? -14.657 -7.573 1.797 1.00 92.81 93 ASP A N 1
ATOM 698 C CA . ASP A 1 93 ? -16.096 -7.506 2.065 1.00 92.81 93 ASP A CA 1
ATOM 699 C C . ASP A 1 93 ? -16.620 -8.634 2.968 1.00 92.81 93 ASP A C 1
ATOM 701 O O . ASP A 1 93 ? -17.657 -8.432 3.610 1.00 92.81 93 ASP A O 1
ATOM 705 N N . ALA A 1 94 ? -15.894 -9.746 3.097 1.00 87.50 94 ALA A N 1
ATOM 706 C CA . ALA A 1 94 ? -16.146 -10.773 4.114 1.00 87.50 94 ALA A CA 1
ATOM 707 C C . ALA A 1 94 ? -15.956 -10.234 5.546 1.00 87.50 94 ALA A C 1
ATOM 709 O O . ALA A 1 94 ? -16.614 -10.779 6.456 1.00 87.50 94 ALA A O 1
#

Radius of gyration: 14.21 Å; chains: 1; bounding box: 39×30×29 Å

Secondary structure (DSSP, 8-state):
--SHHHHHHHHHHHHHHHHHHHHSTTSTTTTPPP-EEEETT----SSHHHHHH-HHHHHHHHHH-GGGTT--SEEEE-TT-HHHHHHHHHHHH-

pLDDT: mean 95.79, std 3.23, range [82.12, 98.56]